Protein AF-A0A2T6SJE4-F1 (afdb_monomer_lite)

Organism: Helicobacter pylori (NCBI:txid210)

Secondary structure (DSSP, 8-state):
-HHHHHHHHHHHHHHHHHHHHHHHHHHHHHHHHHHHHHHHHHHHHHHHHHHHHHHHHHHHHHHHHHHHHHHHHHHHHHTTSS------GGGSHHHHHHHTSHHHHHHTTSHHHHHHHHHHHHHHHHHHHHHHHHHHHHHHHTT-

Radius of gyration: 35.64 Å; chains: 1; bounding box: 73×26×112 Å

Structure (mmCIF, N/CA/C/O backbone):
data_AF-A0A2T6SJE4-F1
#
_entry.id   AF-A0A2T6SJE4-F1
#
loop_
_atom_site.group_PDB
_atom_site.id
_atom_site.type_symbol
_atom_site.label_atom_id
_atom_site.label_alt_id
_atom_site.label_comp_id
_atom_site.label_asym_id
_atom_site.label_entity_id
_atom_site.label_seq_id
_atom_site.pdbx_PDB_ins_code
_atom_site.Cartn_x
_atom_site.Cartn_y
_atom_site.Cartn_z
_atom_site.occupancy
_atom_site.B_iso_or_equiv
_atom_site.auth_seq_id
_atom_site.auth_comp_id
_atom_site.auth_asym_id
_atom_site.auth_atom_id
_atom_site.pdbx_PDB_model_num
ATOM 1 N N . VAL A 1 1 ? -34.964 7.062 78.321 1.00 68.81 1 VAL A N 1
ATOM 2 C CA . VAL A 1 1 ? -34.644 5.827 77.564 1.00 68.81 1 VAL A CA 1
ATOM 3 C C . VAL A 1 1 ? -35.546 5.676 76.341 1.00 68.81 1 VAL A C 1
ATOM 5 O O . VAL A 1 1 ? -35.053 5.894 75.249 1.00 68.81 1 VAL A O 1
ATOM 8 N N . VAL A 1 2 ? -36.861 5.461 76.491 1.00 80.00 2 VAL A N 1
ATOM 9 C CA . VAL A 1 2 ? -37.787 5.251 75.348 1.00 80.00 2 VAL A CA 1
ATOM 10 C C . VAL A 1 2 ? -37.796 6.399 74.323 1.00 80.00 2 VAL A C 1
ATOM 12 O O . VAL A 1 2 ? -37.669 6.145 73.135 1.00 80.00 2 VAL A O 1
ATOM 15 N N . LYS A 1 3 ? -37.860 7.669 74.756 1.00 81.19 3 LYS A N 1
ATOM 16 C CA . LYS A 1 3 ? -37.786 8.824 73.833 1.00 81.19 3 LYS A CA 1
ATOM 17 C C . LYS A 1 3 ? -36.471 8.901 73.042 1.00 81.19 3 LYS A C 1
ATOM 19 O O . LYS A 1 3 ? -36.500 9.299 71.889 1.00 81.19 3 LYS A O 1
ATOM 24 N N . SER A 1 4 ? -35.352 8.500 73.650 1.00 86.06 4 SER A N 1
ATOM 25 C CA . SER A 1 4 ? -34.039 8.461 72.982 1.00 86.06 4 SER A CA 1
ATOM 26 C C . SER A 1 4 ? -34.008 7.367 71.921 1.00 86.06 4 SER A C 1
ATOM 28 O O . SER A 1 4 ? -33.644 7.628 70.786 1.00 86.06 4 SER A O 1
ATOM 30 N N . MET A 1 5 ? -34.509 6.174 72.257 1.00 86.94 5 MET A N 1
ATOM 31 C CA . MET A 1 5 ? -34.637 5.063 71.307 1.00 86.94 5 MET A CA 1
ATOM 32 C C . MET A 1 5 ? -35.566 5.407 70.135 1.00 86.94 5 MET A C 1
ATOM 34 O O . MET A 1 5 ? -35.288 5.042 68.998 1.00 86.94 5 MET A O 1
ATOM 38 N N . GLN A 1 6 ? -36.658 6.135 70.392 1.00 87.38 6 GLN A N 1
ATOM 39 C CA . GLN A 1 6 ? -37.574 6.583 69.341 1.00 87.38 6 GLN A CA 1
ATOM 40 C C . GLN A 1 6 ? -36.916 7.606 68.403 1.00 87.38 6 GLN A C 1
ATOM 42 O O . GLN A 1 6 ? -37.145 7.573 67.196 1.00 87.38 6 GLN A O 1
ATOM 47 N N . GLN A 1 7 ? -36.103 8.509 68.958 1.00 89.00 7 GLN A N 1
ATOM 48 C CA . GLN A 1 7 ? -35.335 9.485 68.189 1.00 89.00 7 GLN A CA 1
ATOM 49 C C . GLN A 1 7 ? -34.269 8.792 67.330 1.00 89.00 7 GLN A C 1
ATOM 51 O O . GLN A 1 7 ? -34.249 8.986 66.122 1.00 89.00 7 GLN A O 1
ATOM 56 N N . GLU A 1 8 ? -33.480 7.893 67.921 1.00 88.69 8 GLU A N 1
ATOM 57 C CA . GLU A 1 8 ? -32.475 7.092 67.210 1.00 88.69 8 GLU A CA 1
ATOM 58 C C . GLU A 1 8 ? -33.090 6.254 66.078 1.00 88.69 8 GLU A C 1
ATOM 60 O O . GLU A 1 8 ? -32.502 6.131 65.004 1.00 88.69 8 GLU A O 1
ATOM 65 N N . ALA A 1 9 ? -34.293 5.704 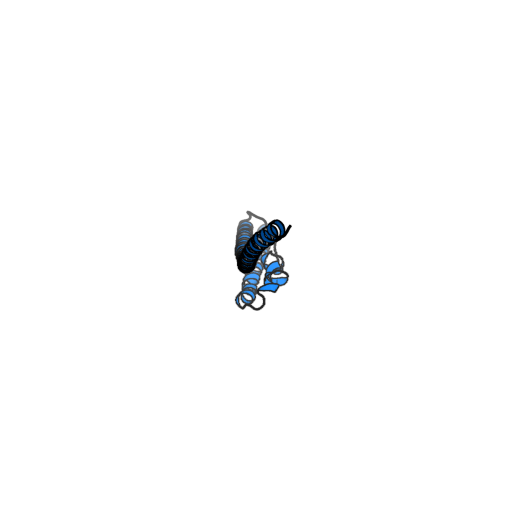66.276 1.00 89.94 9 ALA A N 1
ATOM 66 C CA . ALA A 1 9 ? -35.011 4.974 65.234 1.00 89.94 9 ALA A CA 1
ATOM 67 C C . ALA A 1 9 ? -35.435 5.881 64.063 1.00 89.94 9 ALA A C 1
ATOM 69 O O . ALA A 1 9 ? -35.312 5.476 62.906 1.00 89.94 9 ALA A O 1
ATOM 70 N N . ASN A 1 10 ? -35.897 7.106 64.338 1.00 90.12 10 ASN A N 1
ATOM 71 C CA . ASN A 1 10 ? -36.235 8.086 63.298 1.00 90.12 10 ASN A CA 1
ATOM 72 C C . ASN A 1 10 ? -34.993 8.553 62.522 1.00 90.12 10 ASN A C 1
ATOM 74 O O . ASN A 1 10 ? -35.027 8.645 61.291 1.00 90.12 10 ASN A O 1
ATOM 78 N N . ASP A 1 11 ? -33.883 8.781 63.222 1.00 92.25 11 ASP A N 1
ATOM 79 C CA . ASP A 1 11 ? -32.606 9.151 62.606 1.00 92.25 11 ASP A CA 1
ATOM 80 C C . ASP A 1 11 ? -32.085 8.006 61.720 1.00 92.25 11 ASP A C 1
ATOM 82 O O . ASP A 1 11 ? -31.657 8.219 60.585 1.00 92.25 11 ASP A O 1
ATOM 86 N N . MET A 1 12 ? -32.220 6.756 62.178 1.00 91.31 12 MET A N 1
ATOM 87 C CA . MET A 1 12 ? -31.883 5.563 61.397 1.00 91.31 12 MET A CA 1
ATOM 88 C C . MET A 1 12 ? -32.767 5.399 60.153 1.00 91.31 12 MET A C 1
ATOM 90 O O . MET A 1 12 ? -32.282 4.951 59.110 1.00 91.31 12 MET A O 1
ATOM 94 N N . GLN A 1 13 ? -34.054 5.746 60.227 1.00 91.06 13 GLN A N 1
ATOM 95 C CA . GLN A 1 13 ? -34.937 5.722 59.057 1.00 91.06 13 GLN A CA 1
ATOM 96 C C . GLN A 1 13 ? -34.546 6.779 58.023 1.00 91.06 13 GLN A C 1
ATOM 98 O O . GLN A 1 13 ? -34.509 6.469 56.831 1.00 91.06 13 GLN A O 1
ATOM 103 N N . THR A 1 14 ? -34.197 7.983 58.475 1.00 92.75 14 THR A N 1
ATOM 104 C CA . THR A 1 14 ? -33.723 9.071 57.606 1.00 92.75 14 THR A CA 1
ATOM 105 C C . THR A 1 14 ? -32.419 8.678 56.913 1.00 92.75 14 THR A C 1
ATOM 107 O O . THR A 1 14 ? -32.352 8.674 55.686 1.00 92.75 14 THR A O 1
ATOM 110 N N . ASN A 1 15 ? -31.434 8.189 57.670 1.00 91.88 15 ASN A N 1
ATOM 111 C CA . ASN A 1 15 ? -30.171 7.706 57.107 1.00 91.88 15 ASN A CA 1
ATOM 112 C C . ASN A 1 15 ? -30.370 6.566 56.094 1.00 91.88 15 ASN A C 1
ATOM 114 O O . ASN A 1 15 ? -29.707 6.529 55.060 1.00 91.88 15 ASN A O 1
ATOM 118 N N . ASN A 1 16 ? -31.292 5.631 56.353 1.00 92.56 16 ASN A N 1
ATOM 119 C CA . ASN A 1 16 ? -31.606 4.568 55.393 1.00 92.56 16 ASN A CA 1
ATOM 120 C C . ASN A 1 16 ? -32.221 5.110 54.096 1.00 92.56 16 ASN A C 1
ATOM 122 O O . ASN A 1 16 ? -31.955 4.570 53.019 1.00 92.56 16 ASN A O 1
ATOM 126 N N . HIS A 1 17 ? -33.046 6.155 54.184 1.00 92.56 17 HIS A N 1
ATOM 127 C CA . HIS A 1 17 ? -33.595 6.820 53.008 1.00 92.56 17 HIS A CA 1
ATOM 128 C C . HIS A 1 17 ? -32.485 7.458 52.163 1.00 92.56 17 HIS A C 1
ATOM 130 O O . HIS A 1 17 ? -32.433 7.228 50.952 1.00 92.56 17 HIS A O 1
ATOM 136 N N . ASP A 1 18 ? -31.552 8.158 52.807 1.00 94.94 18 ASP A N 1
ATOM 137 C CA . ASP A 1 18 ? -30.412 8.793 52.141 1.00 94.94 18 ASP A CA 1
ATOM 138 C C . ASP A 1 18 ? -29.493 7.759 51.480 1.00 94.94 18 ASP A C 1
ATOM 140 O O . ASP A 1 18 ? -29.150 7.891 50.303 1.00 94.94 18 ASP A O 1
ATOM 144 N N . ILE A 1 19 ? -29.175 6.662 52.180 1.00 95.31 19 ILE A N 1
ATOM 145 C CA . ILE A 1 19 ? -28.402 5.542 51.618 1.00 95.31 19 ILE A CA 1
ATOM 146 C C . ILE A 1 19 ? -29.100 4.971 50.381 1.00 95.31 19 ILE A C 1
ATOM 148 O O . ILE A 1 19 ? -28.455 4.721 49.363 1.00 95.31 19 ILE A O 1
ATOM 152 N N . LYS A 1 20 ? -30.423 4.781 50.433 1.00 94.94 20 LYS A N 1
ATOM 153 C CA . LYS A 1 20 ? -31.187 4.254 49.296 1.00 94.94 20 LYS A CA 1
ATOM 154 C C . LYS A 1 20 ? -31.153 5.202 48.096 1.00 94.94 20 LYS A C 1
ATOM 156 O O . LYS A 1 20 ? -31.039 4.729 46.966 1.00 94.94 20 LYS A O 1
ATOM 161 N N . SER A 1 21 ? -31.235 6.509 48.341 1.00 96.12 21 SER A N 1
ATOM 162 C CA . SER A 1 21 ? -31.104 7.538 47.306 1.00 96.12 21 SER A CA 1
ATOM 163 C C . SER A 1 21 ? -29.725 7.479 46.643 1.00 96.12 21 SER A C 1
ATOM 165 O O . SER A 1 21 ? -29.632 7.325 45.426 1.00 96.12 21 SER A O 1
ATOM 167 N N . ILE A 1 22 ? -28.655 7.461 47.447 1.00 96.06 22 ILE A N 1
ATOM 168 C CA . ILE A 1 22 ? -27.267 7.371 46.969 1.00 96.06 22 ILE A CA 1
ATOM 169 C C . ILE A 1 22 ? -27.045 6.102 46.138 1.00 96.06 22 ILE A C 1
ATOM 171 O O . ILE A 1 22 ? -26.482 6.170 45.048 1.00 96.06 22 ILE A O 1
ATOM 175 N N . VAL A 1 23 ? -27.516 4.944 46.610 1.00 96.88 23 VAL A N 1
ATOM 176 C CA . VAL A 1 23 ? -27.417 3.676 45.866 1.00 96.88 23 VAL A CA 1
ATOM 177 C C . VAL A 1 23 ? -28.166 3.751 44.531 1.00 96.88 23 VAL A C 1
ATOM 179 O O . VAL A 1 23 ? -27.699 3.202 43.532 1.00 96.88 23 VAL A O 1
ATOM 182 N N . GLY A 1 24 ? -29.308 4.443 44.494 1.00 96.56 24 GLY A N 1
ATOM 183 C CA . GLY A 1 24 ? -30.042 4.723 43.261 1.00 96.56 24 GLY A CA 1
ATOM 184 C C . GLY A 1 24 ? -29.220 5.545 42.266 1.00 96.56 24 GLY A C 1
ATOM 185 O O . GLY A 1 24 ? -29.116 5.150 41.104 1.00 96.56 24 GLY A O 1
ATOM 186 N N . SER A 1 25 ? -28.592 6.627 42.731 1.00 97.00 25 SER A N 1
ATOM 187 C CA . SER A 1 25 ? -27.716 7.471 41.909 1.00 97.00 25 SER A CA 1
ATOM 188 C C . SER A 1 25 ? -26.504 6.701 41.385 1.00 97.00 25 SER A C 1
ATOM 190 O O . SER A 1 25 ? -26.282 6.683 40.181 1.00 97.00 25 SER A O 1
ATOM 192 N N . ILE A 1 26 ? -25.800 5.955 42.248 1.00 97.00 26 ILE A N 1
ATOM 193 C CA . ILE A 1 26 ? -24.651 5.119 41.850 1.00 97.00 26 ILE A CA 1
ATOM 194 C C . ILE A 1 26 ? -25.048 4.127 40.755 1.00 97.00 26 ILE A C 1
ATOM 196 O O . ILE A 1 26 ? -24.299 3.901 39.807 1.00 97.00 26 ILE A O 1
ATOM 200 N N . LYS A 1 27 ? -26.233 3.518 40.863 1.00 97.25 27 LYS A N 1
ATOM 201 C CA . LYS A 1 27 ? -26.732 2.614 39.824 1.00 97.25 27 LYS A CA 1
ATOM 202 C C . LYS A 1 27 ? -26.935 3.342 38.492 1.00 97.25 27 LYS A C 1
ATOM 204 O O . LYS A 1 27 ? -26.612 2.773 37.452 1.00 97.25 27 LYS A O 1
ATOM 209 N N . GLY A 1 28 ? -27.460 4.567 38.525 1.00 97.62 28 GLY A N 1
ATOM 210 C CA . GLY A 1 28 ? -27.574 5.429 37.347 1.00 97.62 28 GLY A CA 1
ATOM 211 C C . GLY A 1 28 ? -26.212 5.697 36.707 1.00 97.62 28 GLY A C 1
ATOM 212 O O . GLY A 1 28 ? -26.029 5.402 35.526 1.00 97.62 28 GLY A O 1
ATOM 213 N N . ASP A 1 29 ? -25.243 6.135 37.510 1.00 97.56 29 ASP A N 1
ATOM 214 C CA . ASP A 1 29 ? -23.883 6.449 37.059 1.00 97.56 29 ASP A CA 1
ATOM 215 C C . ASP A 1 29 ? -23.185 5.228 36.435 1.00 97.56 29 ASP A C 1
ATOM 217 O O . ASP A 1 29 ? -22.496 5.340 35.421 1.00 97.56 29 ASP A O 1
ATOM 221 N N . VAL A 1 30 ? -23.381 4.030 36.999 1.00 98.00 30 VAL A N 1
ATOM 222 C CA . VAL A 1 30 ? -22.817 2.781 36.457 1.00 98.00 30 VAL A CA 1
ATOM 223 C C . VAL A 1 30 ? -23.407 2.438 35.085 1.00 98.00 30 VAL A C 1
ATOM 225 O O . VAL A 1 30 ? -22.670 2.005 34.193 1.00 98.00 30 VAL A O 1
ATOM 228 N N . GLU A 1 31 ? -24.711 2.631 34.881 1.00 97.88 31 GLU A N 1
ATOM 229 C CA . GLU A 1 31 ? -25.334 2.402 33.571 1.00 97.88 31 GLU A CA 1
ATOM 230 C C . GLU A 1 31 ? -24.883 3.447 32.536 1.00 97.88 31 GLU A C 1
ATOM 232 O O . GLU A 1 31 ? -24.618 3.101 31.379 1.00 97.88 31 GLU A O 1
ATOM 237 N N . GLU A 1 32 ? -24.706 4.705 32.945 1.00 98.06 32 GLU A N 1
ATOM 238 C CA . GLU A 1 32 ? -24.147 5.753 32.085 1.00 98.06 32 GLU A CA 1
ATOM 239 C C . GLU A 1 32 ? -22.688 5.462 31.704 1.00 98.06 32 GLU A C 1
ATOM 241 O O . GLU A 1 32 ? -22.314 5.538 30.526 1.00 98.06 32 GLU A O 1
ATOM 246 N N . LEU A 1 33 ? -21.867 5.040 32.668 1.00 97.81 33 LEU A N 1
ATOM 247 C CA . LEU A 1 33 ? -20.485 4.631 32.427 1.00 97.81 33 LEU A CA 1
ATOM 248 C C . LEU A 1 33 ? -20.422 3.470 31.433 1.00 97.81 33 LEU A C 1
ATOM 250 O O . LEU A 1 33 ? -19.629 3.497 30.490 1.00 97.81 33 LEU A O 1
ATOM 254 N N . LYS A 1 34 ? -21.283 2.463 31.596 1.00 98.00 34 LYS A N 1
ATOM 255 C CA . LYS A 1 34 ? -21.375 1.322 30.678 1.00 98.00 34 LYS A CA 1
ATOM 256 C C . LYS A 1 34 ? -21.712 1.766 29.253 1.00 98.00 34 LYS A C 1
ATOM 258 O O . LYS A 1 34 ? -21.103 1.275 28.299 1.00 98.00 34 LYS A O 1
ATOM 263 N N . SER A 1 35 ? -22.648 2.703 29.103 1.00 98.06 35 SER A N 1
ATOM 264 C CA . SER A 1 35 ? -22.990 3.300 27.807 1.00 98.06 35 SER A CA 1
ATOM 265 C C . SER A 1 35 ? -21.791 4.031 27.193 1.00 98.06 35 SER A C 1
ATOM 267 O O . SER A 1 35 ? -21.435 3.800 26.035 1.00 98.06 35 SER A O 1
ATOM 269 N N . THR A 1 36 ? -21.096 4.838 27.994 1.00 98.25 36 THR A N 1
ATOM 270 C CA . THR A 1 36 ? -19.914 5.598 27.567 1.00 98.25 36 THR A CA 1
ATOM 271 C C . THR A 1 36 ? -18.776 4.684 27.120 1.00 98.25 36 THR A C 1
ATOM 273 O O . THR A 1 36 ? -18.203 4.888 26.051 1.00 98.25 36 THR A O 1
ATOM 276 N N . VAL A 1 37 ? -18.482 3.625 27.880 1.00 98.25 37 VAL A N 1
ATOM 277 C CA . VAL A 1 37 ? -17.460 2.632 27.514 1.00 98.25 37 VAL A CA 1
ATOM 278 C C . VAL A 1 37 ? -17.808 1.961 26.185 1.00 98.25 37 VAL A C 1
ATOM 280 O O . VAL A 1 37 ? -16.945 1.838 25.316 1.00 98.25 37 VAL A O 1
ATOM 283 N N . LYS A 1 38 ? -19.077 1.591 25.977 1.00 98.06 38 LYS A N 1
ATOM 284 C CA . LYS A 1 38 ? -19.531 1.010 24.707 1.00 98.06 38 LYS A CA 1
ATOM 285 C C . LYS A 1 38 ? -19.340 1.978 23.536 1.00 98.06 38 LYS A C 1
ATOM 287 O O . LYS A 1 38 ? -18.839 1.571 22.488 1.00 98.06 38 LYS A O 1
ATOM 292 N N . ASN A 1 39 ? -19.694 3.248 23.713 1.00 97.94 39 ASN A N 1
ATOM 293 C CA . ASN A 1 39 ? -19.504 4.271 22.684 1.00 97.94 39 ASN A CA 1
ATOM 294 C C . ASN A 1 39 ? -18.019 4.483 22.369 1.00 97.94 39 ASN A C 1
ATOM 296 O O . ASN A 1 39 ? -17.641 4.516 21.198 1.00 97.94 39 ASN A O 1
ATOM 300 N N . ASN A 1 40 ? -17.162 4.523 23.390 1.00 97.94 40 ASN A N 1
ATOM 301 C CA . ASN A 1 40 ? -15.716 4.630 23.206 1.00 97.94 40 ASN A CA 1
ATOM 302 C C . ASN A 1 40 ? -15.145 3.455 22.404 1.00 97.94 40 ASN A C 1
ATOM 304 O O . ASN A 1 40 ? -14.304 3.673 21.535 1.00 97.94 40 ASN A O 1
ATOM 308 N N . MET A 1 41 ? -15.619 2.224 22.628 1.00 98.00 41 MET A N 1
ATOM 309 C CA . MET A 1 41 ? -15.192 1.065 21.830 1.00 98.00 41 MET A CA 1
ATOM 310 C C . MET A 1 41 ? -15.570 1.206 20.350 1.00 98.00 41 MET A C 1
ATOM 312 O O . MET A 1 41 ? -14.757 0.900 19.478 1.00 98.00 41 MET A O 1
ATOM 316 N N . ILE A 1 42 ? -16.779 1.696 20.056 1.00 97.69 42 ILE A N 1
ATOM 317 C CA . ILE A 1 42 ? -17.238 1.929 18.677 1.00 97.69 42 ILE A CA 1
ATOM 318 C C . ILE A 1 42 ? -16.360 2.983 17.997 1.00 97.69 42 ILE A C 1
ATOM 320 O O . ILE A 1 42 ? -15.875 2.766 16.885 1.00 97.69 42 ILE A O 1
ATOM 324 N N . VAL A 1 43 ? -16.114 4.105 18.678 1.00 97.94 43 VAL A N 1
ATOM 325 C CA . VAL A 1 43 ? -15.276 5.193 18.155 1.00 97.94 43 VAL A CA 1
ATOM 326 C C . VAL A 1 43 ? -13.838 4.721 17.938 1.00 97.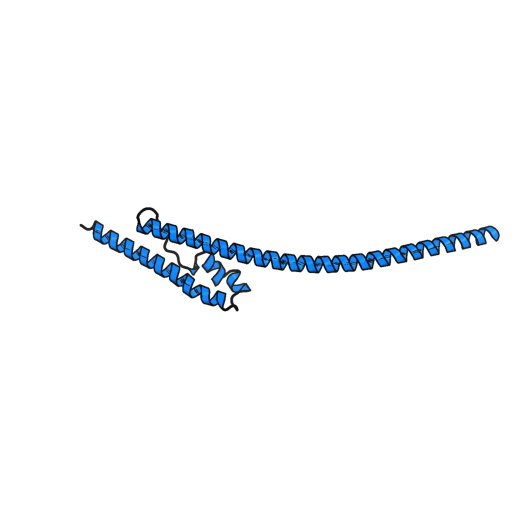94 43 VAL A C 1
ATOM 328 O O . VAL A 1 43 ? -13.262 4.993 16.887 1.00 97.94 43 VAL A O 1
ATOM 331 N N . ALA A 1 44 ? -13.267 3.963 18.877 1.00 98.19 44 ALA A N 1
ATOM 332 C CA . ALA A 1 44 ? -11.917 3.418 18.750 1.00 98.19 44 ALA A CA 1
ATOM 333 C C . ALA A 1 44 ? -11.787 2.470 17.547 1.00 98.19 44 ALA A C 1
ATOM 335 O O . ALA A 1 44 ? -10.811 2.551 16.798 1.00 98.19 44 ALA A O 1
ATOM 336 N N . GLN A 1 45 ? -12.786 1.613 17.311 1.00 97.75 45 GLN A N 1
ATOM 337 C CA . GLN A 1 45 ? -12.798 0.738 16.140 1.00 97.75 45 GLN A CA 1
ATOM 338 C C . GLN A 1 45 ? -12.895 1.543 14.836 1.00 97.75 45 GLN A C 1
ATOM 340 O O . GLN A 1 45 ? -12.135 1.291 13.903 1.00 97.75 45 GLN A O 1
ATOM 345 N N . ALA A 1 46 ? -13.768 2.551 14.771 1.00 97.38 46 ALA A N 1
ATOM 346 C CA . ALA A 1 46 ? -13.889 3.413 13.594 1.00 97.38 46 ALA A CA 1
ATOM 347 C C . ALA A 1 46 ? -12.598 4.209 13.317 1.00 97.38 46 ALA A C 1
ATOM 349 O O . ALA A 1 46 ?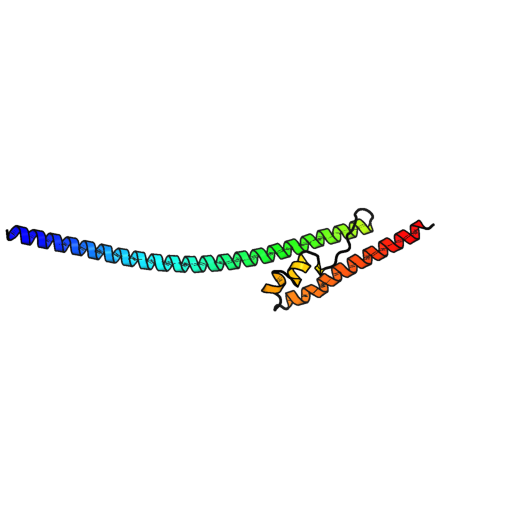 -12.179 4.360 12.164 1.00 97.38 46 ALA A O 1
ATOM 350 N N . ALA A 1 47 ? -11.930 4.682 14.373 1.00 97.94 47 ALA A N 1
ATOM 351 C CA . ALA A 1 47 ? -10.642 5.355 14.273 1.00 97.94 47 ALA A CA 1
ATOM 352 C C . ALA A 1 47 ? -9.563 4.420 13.705 1.00 97.94 47 ALA A C 1
ATOM 354 O O . ALA A 1 47 ? -8.827 4.820 12.803 1.00 97.94 47 ALA A O 1
ATOM 355 N N . LYS A 1 48 ? -9.512 3.160 14.160 1.00 97.38 48 LYS A N 1
ATOM 356 C CA . LYS A 1 48 ? -8.591 2.143 13.630 1.00 97.38 48 LYS A CA 1
ATOM 357 C C . LYS A 1 48 ? -8.773 1.939 12.122 1.00 97.38 48 LYS A C 1
ATOM 359 O O . LYS A 1 48 ? -7.790 2.001 11.385 1.00 97.38 48 LYS A O 1
ATOM 364 N N . GLU A 1 49 ? -10.009 1.757 11.658 1.00 96.56 49 GLU A N 1
ATOM 365 C CA . GLU A 1 49 ? -10.302 1.598 10.223 1.00 96.56 49 GLU A CA 1
ATOM 366 C C . GLU A 1 49 ? -9.926 2.850 9.417 1.00 96.56 49 GLU A C 1
ATOM 368 O O . GLU A 1 49 ? -9.384 2.770 8.313 1.00 96.56 49 GLU A O 1
ATOM 373 N N . THR A 1 50 ? -10.161 4.034 9.984 1.00 97.56 50 THR A N 1
ATOM 374 C CA . THR A 1 50 ? -9.800 5.306 9.346 1.00 97.56 50 THR A CA 1
ATOM 375 C C . THR A 1 50 ? -8.289 5.433 9.173 1.00 97.56 50 THR A C 1
ATOM 377 O O . THR A 1 50 ? -7.821 5.744 8.076 1.00 97.56 50 THR A O 1
ATOM 380 N N . VAL A 1 51 ? -7.513 5.142 10.220 1.00 97.00 51 VAL A N 1
ATOM 381 C CA . VAL A 1 51 ? -6.042 5.151 10.163 1.00 97.00 51 VAL A CA 1
ATOM 382 C C . VAL A 1 51 ? -5.534 4.142 9.137 1.00 97.00 51 VAL A C 1
ATOM 384 O O . VAL A 1 51 ? -4.656 4.466 8.337 1.00 97.00 51 VAL A O 1
ATOM 387 N N . TYR A 1 52 ? -6.121 2.945 9.101 1.00 94.94 52 TYR A N 1
ATOM 388 C CA . TYR A 1 52 ? -5.771 1.925 8.119 1.00 94.94 52 TYR A CA 1
ATOM 389 C C . TYR A 1 52 ? -5.989 2.416 6.676 1.00 94.94 52 TYR A C 1
ATOM 391 O O . TYR A 1 52 ? -5.093 2.330 5.832 1.00 94.94 52 TYR A O 1
ATOM 399 N N . ASN A 1 53 ? -7.139 3.035 6.403 1.00 94.50 53 ASN A N 1
ATOM 400 C CA . ASN A 1 53 ? -7.446 3.615 5.096 1.00 94.50 53 ASN A CA 1
ATOM 401 C C . ASN A 1 53 ? -6.508 4.768 4.712 1.00 94.50 53 ASN A C 1
ATOM 403 O O . ASN A 1 53 ? -6.102 4.870 3.551 1.00 94.50 53 ASN A O 1
ATOM 407 N N . ILE A 1 54 ? -6.141 5.625 5.668 1.00 96.75 54 ILE A N 1
ATOM 408 C CA . ILE A 1 54 ? -5.173 6.705 5.449 1.00 96.75 54 ILE A CA 1
ATOM 409 C C . ILE A 1 54 ? -3.809 6.122 5.077 1.00 96.75 54 ILE A C 1
ATOM 411 O O . ILE A 1 54 ? -3.239 6.538 4.069 1.00 96.75 54 ILE A O 1
ATOM 415 N N . ASN A 1 55 ? -3.323 5.121 5.816 1.00 95.25 55 ASN A N 1
ATOM 416 C CA . ASN A 1 55 ? -2.042 4.470 5.535 1.00 95.25 55 ASN A CA 1
ATOM 417 C C . ASN A 1 55 ? -1.991 3.905 4.109 1.00 95.25 55 ASN A C 1
ATOM 419 O O . ASN A 1 55 ? -1.019 4.141 3.391 1.00 95.25 55 ASN A O 1
ATOM 423 N N . ASN A 1 56 ? -3.061 3.246 3.656 1.00 93.88 56 ASN A N 1
ATOM 424 C CA . ASN A 1 56 ? -3.146 2.725 2.289 1.00 93.88 56 ASN A CA 1
ATOM 425 C C . ASN A 1 56 ? -3.083 3.840 1.235 1.00 93.88 56 ASN A C 1
ATOM 427 O O . ASN A 1 56 ? -2.377 3.721 0.233 1.00 93.88 56 ASN A O 1
ATOM 431 N N . ARG A 1 57 ? -3.783 4.959 1.461 1.00 94.81 57 ARG A N 1
ATOM 432 C CA . ARG A 1 57 ? -3.765 6.108 0.541 1.00 94.81 57 ARG A CA 1
ATOM 433 C C . ARG A 1 57 ? -2.396 6.777 0.483 1.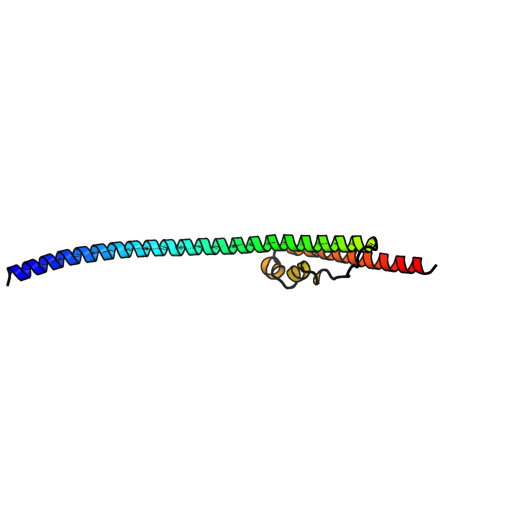00 94.81 57 ARG A C 1
ATOM 435 O O . ARG A 1 57 ? -1.917 7.079 -0.609 1.00 94.81 57 ARG A O 1
ATOM 442 N N . VAL A 1 58 ? -1.769 6.983 1.639 1.00 97.38 58 VAL A N 1
ATOM 443 C CA . VAL A 1 58 ? -0.420 7.554 1.736 1.00 97.38 58 VAL A CA 1
ATOM 444 C C . VAL A 1 58 ? 0.579 6.651 1.021 1.00 97.38 58 VAL A C 1
ATOM 446 O O . VAL A 1 58 ? 1.370 7.144 0.220 1.00 97.38 58 VAL A O 1
ATOM 449 N N . PHE A 1 59 ? 0.496 5.333 1.222 1.00 96.69 59 PHE A N 1
ATOM 450 C CA . PHE A 1 59 ? 1.359 4.383 0.529 1.00 96.69 59 PHE A CA 1
ATOM 451 C C . PHE A 1 59 ? 1.202 4.460 -0.996 1.00 96.69 59 PHE A C 1
ATOM 453 O O . PHE A 1 59 ? 2.200 4.552 -1.708 1.00 96.69 59 PHE A O 1
ATOM 460 N N . CYS A 1 60 ? -0.031 4.505 -1.510 1.00 95.44 60 CYS A N 1
ATOM 461 C CA . CYS A 1 60 ? -0.278 4.706 -2.941 1.00 95.44 60 CYS A CA 1
ATOM 462 C C . CYS A 1 60 ? 0.353 6.007 -3.466 1.00 95.44 60 CYS A C 1
ATOM 464 O O . CYS A 1 60 ? 0.877 6.031 -4.579 1.00 95.44 60 CYS A O 1
ATOM 466 N N . GLY A 1 61 ? 0.308 7.088 -2.680 1.00 97.75 61 GLY A N 1
ATOM 467 C CA . GLY A 1 61 ? 0.981 8.347 -3.004 1.00 97.75 61 GLY A CA 1
ATOM 468 C C . GLY A 1 61 ? 2.501 8.191 -3.079 1.00 97.75 61 GLY A C 1
ATOM 469 O O . GLY A 1 61 ? 3.104 8.576 -4.077 1.00 97.75 61 GLY A O 1
ATOM 470 N N . LEU A 1 62 ? 3.107 7.561 -2.070 1.00 97.69 62 LEU A N 1
ATOM 471 C CA . LEU A 1 62 ? 4.548 7.293 -2.027 1.00 97.69 62 LEU A CA 1
ATOM 472 C C . LEU A 1 62 ? 5.005 6.421 -3.198 1.00 97.69 62 LEU A C 1
ATOM 474 O O . LEU A 1 62 ? 5.968 6.768 -3.869 1.00 97.69 62 LEU A O 1
ATOM 478 N N . ALA A 1 63 ? 4.281 5.342 -3.504 1.00 97.56 63 ALA A N 1
ATOM 479 C CA . ALA A 1 63 ? 4.605 4.471 -4.629 1.00 97.56 63 ALA A CA 1
ATOM 480 C C . ALA A 1 63 ? 4.589 5.227 -5.967 1.00 97.56 63 ALA A C 1
ATOM 482 O O . ALA A 1 63 ? 5.461 5.009 -6.807 1.00 97.56 63 ALA A O 1
ATOM 483 N N . LYS A 1 64 ? 3.633 6.145 -6.166 1.00 97.56 64 LYS A N 1
ATOM 484 C CA . LYS A 1 64 ? 3.594 7.003 -7.360 1.00 97.56 64 LYS A CA 1
ATOM 485 C C . LYS A 1 64 ? 4.772 7.971 -7.401 1.00 97.56 64 LYS A C 1
ATOM 487 O O . LYS A 1 64 ? 5.393 8.097 -8.450 1.00 97.56 64 LYS A O 1
ATOM 492 N N . LEU A 1 65 ? 5.085 8.632 -6.286 1.00 98.38 65 LEU A N 1
ATOM 493 C CA . LEU A 1 65 ? 6.213 9.564 -6.197 1.00 98.38 65 LEU A CA 1
ATOM 494 C C . LEU A 1 65 ? 7.550 8.864 -6.462 1.00 98.38 65 LEU A C 1
ATOM 496 O O . LEU A 1 65 ? 8.335 9.363 -7.265 1.00 98.38 65 LEU A O 1
ATOM 500 N N . ASP A 1 66 ? 7.763 7.679 -5.884 1.00 97.56 66 ASP A N 1
ATOM 501 C CA . ASP A 1 66 ? 8.942 6.848 -6.150 1.00 97.56 66 ASP A CA 1
ATOM 502 C C . ASP A 1 66 ? 9.094 6.587 -7.663 1.00 97.56 66 ASP A C 1
ATOM 504 O O . ASP A 1 66 ? 10.184 6.732 -8.215 1.00 97.56 66 ASP A O 1
ATOM 508 N N . HIS A 1 67 ? 7.996 6.280 -8.368 1.00 97.00 67 HIS A N 1
ATOM 509 C CA . HIS A 1 67 ? 8.034 6.030 -9.815 1.00 97.00 67 HIS A CA 1
ATOM 510 C C . HIS A 1 67 ? 8.153 7.304 -10.667 1.00 97.00 67 HIS A C 1
ATOM 512 O O . HIS A 1 67 ? 8.675 7.245 -11.780 1.00 97.00 67 HIS A O 1
ATOM 518 N N . VAL A 1 68 ? 7.714 8.464 -10.170 1.00 97.38 68 VAL A N 1
ATOM 519 C CA . VAL A 1 68 ? 7.991 9.757 -10.818 1.00 97.38 68 VAL A CA 1
ATOM 520 C C . VAL A 1 68 ? 9.489 10.051 -10.774 1.00 97.38 68 VAL A C 1
ATOM 522 O O . VAL A 1 68 ? 10.066 10.385 -11.807 1.00 97.38 68 VAL A O 1
ATOM 525 N N . VAL A 1 69 ? 10.131 9.859 -9.618 1.00 95.88 69 VAL A N 1
ATOM 526 C CA . VAL A 1 69 ? 11.587 10.025 -9.471 1.00 95.88 69 VAL A CA 1
ATOM 527 C C . VAL A 1 69 ? 12.340 9.015 -10.338 1.00 95.88 69 VAL A C 1
ATOM 529 O O . VAL A 1 69 ? 13.243 9.401 -11.075 1.00 95.88 69 VAL A O 1
ATOM 532 N N . PHE A 1 70 ? 11.924 7.746 -10.328 1.00 96.38 70 PHE A N 1
ATOM 533 C CA . PHE A 1 70 ? 12.482 6.698 -11.187 1.00 96.38 70 PHE A CA 1
ATOM 534 C C . PHE A 1 70 ? 12.467 7.094 -12.670 1.00 96.38 70 PHE A C 1
ATOM 536 O O . PHE A 1 70 ? 13.504 7.061 -13.330 1.00 96.38 70 PHE A O 1
ATOM 543 N N . LYS A 1 71 ? 11.317 7.542 -13.191 1.00 94.94 71 LYS A N 1
ATOM 544 C CA . LYS A 1 71 ? 11.201 7.991 -14.588 1.00 94.94 71 LYS A CA 1
ATOM 545 C C . LYS A 1 71 ? 12.026 9.245 -14.873 1.00 94.94 71 LYS A C 1
ATOM 547 O O . LYS A 1 71 ? 12.611 9.345 -15.944 1.00 94.94 71 LYS A O 1
ATOM 552 N N . ASN A 1 72 ? 12.094 10.186 -13.934 1.00 95.25 72 ASN A N 1
ATOM 553 C CA . ASN A 1 72 ? 12.922 11.379 -14.092 1.00 95.25 72 ASN A CA 1
ATOM 554 C C . ASN A 1 72 ? 14.413 11.023 -14.205 1.00 95.25 72 ASN A C 1
ATOM 556 O O . ASN A 1 72 ? 15.114 11.567 -15.055 1.00 95.25 72 ASN A O 1
ATOM 560 N N . ASN A 1 73 ? 14.887 10.071 -13.398 1.00 95.19 73 ASN A N 1
ATOM 561 C CA . ASN A 1 73 ? 16.261 9.580 -13.484 1.00 95.19 73 ASN A CA 1
ATOM 562 C C . ASN A 1 73 ? 16.510 8.851 -14.809 1.00 95.19 73 ASN A C 1
ATOM 564 O O . ASN A 1 73 ? 17.552 9.068 -15.421 1.00 95.19 73 ASN A O 1
ATOM 568 N N . LEU A 1 74 ? 15.541 8.059 -15.287 1.00 95.38 74 LEU A N 1
ATOM 569 C CA . LEU A 1 74 ? 15.620 7.397 -16.592 1.00 95.38 74 LEU A CA 1
ATOM 570 C C . LEU A 1 74 ? 15.792 8.418 -17.717 1.00 95.38 74 LEU A C 1
ATOM 572 O O . LEU A 1 74 ? 16.712 8.301 -18.519 1.00 95.38 74 LEU A O 1
ATOM 576 N N . TYR A 1 75 ? 14.939 9.443 -17.756 1.00 94.75 75 TYR A N 1
ATOM 577 C CA . TYR A 1 75 ? 15.027 10.495 -18.769 1.00 94.75 75 TYR A CA 1
ATOM 578 C C . TYR A 1 75 ? 16.340 11.267 -18.663 1.00 94.75 75 TYR A C 1
ATOM 580 O O . TYR A 1 75 ? 16.986 11.513 -19.675 1.00 94.75 75 TYR A O 1
ATOM 588 N N . GLY A 1 76 ? 16.772 11.600 -17.444 1.00 93.88 76 GLY A N 1
ATOM 589 C CA . GLY A 1 76 ? 18.070 12.229 -17.224 1.00 93.88 76 GLY A CA 1
ATOM 590 C C . GLY A 1 76 ? 19.222 11.389 -17.777 1.00 93.88 76 GLY A C 1
ATOM 591 O O . GLY A 1 76 ? 20.103 11.945 -18.417 1.00 93.88 76 GLY A O 1
ATOM 592 N N . MET A 1 77 ? 19.194 10.066 -17.600 1.00 93.88 77 MET A N 1
ATOM 593 C CA . MET A 1 77 ? 20.209 9.165 -18.156 1.00 93.88 77 MET A CA 1
ATOM 594 C C . MET A 1 77 ? 20.196 9.135 -19.683 1.00 93.88 77 MET A C 1
ATOM 596 O O . MET A 1 77 ? 21.259 9.257 -20.282 1.00 93.88 77 MET A O 1
ATOM 600 N N . VAL A 1 78 ? 19.018 9.090 -20.315 1.00 90.94 78 VAL A N 1
ATOM 601 C CA . VAL A 1 78 ? 18.894 9.157 -21.786 1.00 90.94 78 VAL A CA 1
ATOM 602 C C . VAL A 1 78 ? 19.534 10.430 -22.357 1.00 90.94 78 VAL A C 1
ATOM 604 O O . VAL A 1 78 ? 20.092 10.403 -23.447 1.00 90.94 78 VAL A O 1
ATOM 607 N N . PHE A 1 79 ? 19.492 11.542 -21.620 1.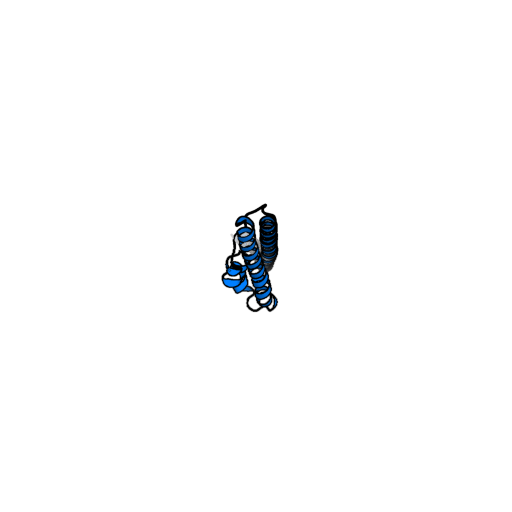00 90.50 79 PHE A N 1
ATOM 608 C CA . PHE A 1 79 ? 20.121 12.806 -22.022 1.00 90.50 79 PHE A CA 1
ATOM 609 C C . PHE A 1 79 ? 21.547 13.002 -21.475 1.00 90.50 79 PHE A C 1
ATOM 611 O O . PHE A 1 79 ? 22.094 14.097 -21.592 1.00 90.50 79 PHE A O 1
ATOM 618 N N . GLY A 1 80 ? 22.150 11.985 -20.848 1.00 88.62 80 GLY A N 1
ATOM 619 C CA . GLY A 1 80 ? 23.499 12.064 -20.273 1.00 88.62 80 GLY A CA 1
ATOM 620 C C . GLY A 1 80 ? 23.626 12.962 -19.032 1.00 88.62 80 GLY A C 1
ATOM 621 O O . GLY A 1 80 ? 24.728 13.376 -18.682 1.00 88.62 80 GLY A O 1
ATOM 622 N N . LEU A 1 81 ? 22.514 13.288 -18.367 1.00 88.75 81 LEU A N 1
ATOM 623 C CA . LEU A 1 81 ? 22.452 14.194 -17.213 1.00 88.75 81 LEU A CA 1
ATOM 624 C C . LEU A 1 81 ? 22.531 13.472 -15.862 1.00 88.75 81 LEU A C 1
ATOM 626 O O . LEU A 1 81 ? 22.986 14.065 -14.890 1.00 88.75 81 LEU A O 1
ATOM 630 N N . ASN A 1 82 ? 22.076 12.217 -15.789 1.00 85.50 82 ASN A N 1
ATOM 631 C CA . ASN A 1 82 ? 21.998 11.429 -14.555 1.00 85.50 82 ASN A CA 1
ATOM 632 C C . ASN A 1 82 ? 22.477 9.990 -14.783 1.00 85.50 82 ASN A C 1
ATOM 634 O O . ASN A 1 82 ? 22.387 9.468 -15.889 1.00 85.50 82 ASN A O 1
ATOM 638 N N . SER A 1 83 ? 22.902 9.306 -13.721 1.00 85.81 83 SER A N 1
ATOM 639 C CA . SER A 1 83 ? 22.990 7.845 -13.731 1.00 85.81 83 SER A CA 1
ATOM 640 C C . SER A 1 83 ? 21.611 7.217 -13.504 1.00 85.81 83 SER A C 1
ATOM 642 O O . SER A 1 83 ? 20.731 7.807 -12.869 1.00 85.81 83 SER A O 1
ATOM 644 N N . PHE A 1 84 ? 21.421 6.001 -14.012 1.00 92.81 84 PHE A N 1
ATOM 645 C CA . PHE A 1 84 ? 20.216 5.217 -13.772 1.00 92.81 84 PHE A CA 1
ATOM 646 C C . PHE A 1 84 ? 20.568 3.796 -13.346 1.00 92.81 84 PHE A C 1
ATOM 648 O O . PHE A 1 84 ? 21.270 3.081 -14.061 1.00 92.81 84 PHE A O 1
ATOM 655 N N . ASP A 1 85 ? 20.023 3.383 -12.206 1.00 89.25 85 ASP A N 1
ATOM 656 C CA . ASP A 1 85 ? 20.239 2.051 -11.657 1.00 89.25 85 ASP A CA 1
ATOM 657 C C . ASP A 1 85 ? 19.154 1.086 -12.136 1.00 89.25 85 ASP A C 1
ATOM 659 O O . ASP A 1 85 ? 17.988 1.157 -11.727 1.00 89.25 85 ASP A O 1
ATOM 663 N N . ILE A 1 86 ? 19.559 0.131 -12.976 1.00 90.12 86 ILE A N 1
ATOM 664 C CA . ILE A 1 86 ? 18.700 -0.970 -13.414 1.00 90.12 86 ILE A CA 1
ATOM 665 C C . ILE A 1 86 ? 18.207 -1.733 -12.184 1.00 90.12 86 ILE A C 1
ATOM 667 O O . ILE A 1 86 ? 18.982 -2.310 -11.423 1.00 90.12 86 ILE A O 1
ATOM 671 N N . THR A 1 87 ? 16.889 -1.748 -12.000 1.00 92.25 87 THR A N 1
ATOM 672 C CA . THR A 1 87 ? 16.260 -2.333 -10.816 1.00 92.25 87 THR A CA 1
ATOM 673 C C . THR A 1 87 ? 15.070 -3.192 -11.219 1.00 92.25 87 THR A C 1
ATOM 675 O O . THR A 1 87 ? 14.228 -2.787 -12.024 1.00 92.25 87 THR A O 1
ATOM 678 N N . SER A 1 88 ? 14.975 -4.385 -10.625 1.00 95.38 88 SER A N 1
ATOM 679 C CA . SER A 1 88 ? 13.798 -5.249 -10.753 1.00 95.38 88 SER A CA 1
ATOM 680 C C . SER A 1 88 ? 12.579 -4.605 -10.093 1.00 95.38 88 SER A C 1
ATOM 682 O O . SER A 1 88 ? 12.678 -4.096 -8.974 1.00 95.38 88 SER A O 1
ATOM 684 N N . HIS A 1 89 ? 11.408 -4.710 -10.726 1.00 97.62 89 HIS A N 1
ATOM 685 C CA . HIS A 1 89 ? 10.149 -4.232 -10.150 1.00 97.62 89 HIS A CA 1
ATOM 686 C C . HIS A 1 89 ? 9.863 -4.845 -8.780 1.00 97.62 89 HIS A C 1
ATOM 688 O O . HIS A 1 89 ? 9.330 -4.168 -7.910 1.00 97.62 89 HIS A O 1
ATOM 694 N N . LYS A 1 90 ? 10.310 -6.081 -8.529 1.00 97.75 90 LYS A N 1
ATOM 695 C CA . LYS A 1 90 ? 10.144 -6.754 -7.232 1.00 97.75 90 LYS A CA 1
ATOM 696 C C . LYS A 1 90 ? 10.936 -6.103 -6.097 1.00 97.75 90 LYS A C 1
ATOM 698 O O . LYS A 1 90 ? 10.541 -6.215 -4.942 1.00 97.75 90 LYS A O 1
ATOM 703 N N . ASN A 1 91 ? 12.031 -5.414 -6.419 1.00 96.25 91 ASN A N 1
ATOM 704 C CA . ASN A 1 91 ? 12.942 -4.843 -5.428 1.00 96.25 91 ASN A CA 1
ATOM 705 C C . ASN A 1 91 ? 12.603 -3.394 -5.055 1.00 96.25 91 ASN A C 1
ATOM 707 O O . ASN A 1 91 ? 13.107 -2.900 -4.042 1.00 96.25 91 ASN A O 1
ATOM 711 N N . CYS A 1 92 ? 11.756 -2.706 -5.830 1.00 96.50 92 CYS A N 1
ATOM 712 C CA . CYS A 1 92 ? 11.310 -1.363 -5.469 1.00 96.50 92 CYS A CA 1
ATOM 713 C C . CYS A 1 92 ? 10.297 -1.410 -4.310 1.00 96.50 92 CYS A C 1
ATOM 7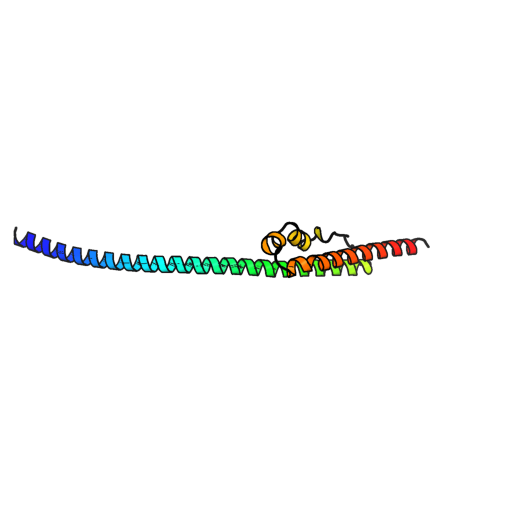15 O O . CYS A 1 92 ? 9.754 -2.465 -3.976 1.00 96.50 92 CYS A O 1
ATOM 717 N N . ARG A 1 93 ? 10.015 -0.261 -3.682 1.00 96.94 93 ARG A N 1
ATOM 718 C CA . ARG A 1 93 ? 9.094 -0.179 -2.532 1.00 96.94 93 ARG A CA 1
ATOM 719 C C . ARG A 1 93 ? 7.714 -0.770 -2.842 1.00 96.94 93 ARG A C 1
ATOM 721 O O . ARG A 1 93 ? 7.156 -1.476 -2.005 1.00 96.94 93 ARG A O 1
ATOM 728 N N . LEU A 1 94 ? 7.181 -0.502 -4.039 1.00 98.12 94 LEU A N 1
ATOM 729 C CA . LEU A 1 94 ? 5.904 -1.063 -4.482 1.00 98.12 94 LEU A CA 1
ATOM 730 C C . LEU A 1 94 ? 5.986 -2.582 -4.667 1.00 98.12 94 LEU A C 1
ATOM 732 O O . LEU A 1 94 ? 5.084 -3.288 -4.228 1.00 98.12 94 LEU A O 1
ATOM 736 N N . GLY A 1 95 ? 7.085 -3.080 -5.239 1.00 98.12 95 GLY A N 1
ATOM 737 C CA . GLY A 1 95 ? 7.340 -4.511 -5.383 1.00 98.12 95 GLY A CA 1
ATOM 738 C C . GLY A 1 95 ? 7.375 -5.222 -4.038 1.00 98.12 95 GLY A C 1
ATOM 739 O O . GLY A 1 95 ? 6.659 -6.196 -3.842 1.00 98.12 95 GLY A O 1
ATOM 740 N N . LYS A 1 96 ? 8.109 -4.691 -3.059 1.00 97.94 96 LYS A N 1
ATOM 741 C CA . LYS A 1 96 ? 8.143 -5.261 -1.702 1.00 97.94 96 LYS A CA 1
ATOM 742 C C . LYS A 1 96 ? 6.761 -5.267 -1.050 1.00 97.94 96 LYS A C 1
ATOM 744 O O . LYS A 1 96 ? 6.312 -6.283 -0.527 1.00 97.94 96 LYS A O 1
ATOM 749 N N . TRP A 1 97 ? 6.022 -4.164 -1.157 1.00 97.62 97 TRP A N 1
ATOM 750 C CA . TRP A 1 97 ? 4.636 -4.112 -0.685 1.00 97.62 97 TRP A CA 1
ATOM 751 C C . TRP A 1 97 ? 3.732 -5.144 -1.371 1.00 97.62 97 TRP A C 1
ATOM 753 O O . TRP A 1 97 ? 2.882 -5.737 -0.705 1.00 97.62 97 TRP A O 1
ATOM 763 N N . TYR A 1 98 ? 3.935 -5.386 -2.668 1.00 98.19 98 TYR A N 1
ATOM 764 C CA . TYR A 1 98 ? 3.200 -6.387 -3.428 1.00 98.19 98 TYR A CA 1
ATOM 765 C C . TYR A 1 98 ? 3.590 -7.807 -3.007 1.00 98.19 98 TYR A C 1
ATOM 767 O O . TYR A 1 98 ? 2.723 -8.585 -2.649 1.00 98.19 98 TYR A O 1
ATOM 775 N N . TYR A 1 99 ? 4.866 -8.176 -3.004 1.00 97.62 99 TYR A N 1
ATOM 776 C CA . TYR A 1 99 ? 5.288 -9.576 -2.891 1.00 97.62 99 TYR A CA 1
ATOM 777 C C . TYR A 1 99 ? 5.397 -10.114 -1.459 1.00 97.62 99 TYR A C 1
ATOM 779 O O . TYR A 1 99 ? 5.180 -11.315 -1.238 1.00 97.62 99 TYR A O 1
ATOM 787 N N . GLU A 1 100 ? 5.737 -9.250 -0.504 1.00 95.69 100 GLU A N 1
ATOM 788 C CA . GLU A 1 100 ? 6.096 -9.632 0.870 1.00 95.69 100 GLU A CA 1
ATOM 789 C C . GLU A 1 100 ? 5.420 -8.780 1.952 1.00 95.69 100 GLU A C 1
ATOM 791 O O . GLU A 1 100 ? 5.391 -9.195 3.104 1.00 95.69 100 GLU A O 1
ATOM 796 N N . GLY A 1 101 ? 4.867 -7.617 1.602 1.00 94.88 101 GLY A N 1
ATOM 797 C CA . GLY A 1 101 ? 4.324 -6.668 2.571 1.00 94.88 101 GLY A CA 1
ATOM 798 C C . GLY A 1 101 ? 2.798 -6.632 2.676 1.00 94.88 101 GLY A C 1
ATOM 799 O O . GLY A 1 101 ? 2.067 -7.502 2.197 1.00 94.88 101 GLY A O 1
ATOM 800 N N . ALA A 1 102 ? 2.319 -5.533 3.265 1.00 94.00 102 ALA A N 1
ATOM 801 C CA . ALA A 1 102 ? 0.907 -5.290 3.560 1.00 94.00 102 ALA A CA 1
ATOM 802 C C . ALA A 1 102 ? -0.021 -5.355 2.331 1.00 94.00 102 ALA A C 1
ATOM 804 O O . ALA A 1 102 ? -1.222 -5.576 2.485 1.00 94.00 102 ALA A O 1
ATOM 805 N N . GLY A 1 103 ? 0.502 -5.169 1.115 1.00 95.50 103 GLY A N 1
ATOM 806 C CA . GLY A 1 103 ? -0.264 -5.339 -0.117 1.00 95.50 103 GLY A CA 1
ATOM 807 C C . GLY A 1 103 ? -0.757 -6.768 -0.280 1.00 95.50 103 GLY A C 1
ATOM 808 O O . GLY A 1 103 ? -1.944 -7.000 -0.499 1.00 95.50 103 GLY A O 1
ATOM 809 N N . LYS A 1 104 ? 0.141 -7.735 -0.089 1.00 96.44 104 LYS A N 1
ATOM 810 C CA . LYS A 1 104 ? -0.189 -9.159 -0.154 1.00 96.44 104 LYS A CA 1
ATOM 811 C C . LYS A 1 104 ? -1.177 -9.569 0.923 1.00 96.44 104 LYS A C 1
ATOM 813 O O . LYS A 1 104 ? -2.181 -10.204 0.622 1.00 96.44 104 LYS A O 1
ATOM 818 N N . GLU A 1 105 ? -0.896 -9.189 2.163 1.00 95.31 105 GLU A N 1
ATOM 819 C CA . GLU A 1 105 ? -1.687 -9.597 3.328 1.00 95.31 105 GLU A CA 1
ATOM 820 C C . GLU A 1 105 ? -3.142 -9.140 3.219 1.00 95.31 105 GLU A C 1
ATOM 822 O O . GLU A 1 105 ? -4.057 -9.887 3.556 1.00 95.31 105 GLU A O 1
ATOM 827 N N . ASN A 1 106 ? -3.357 -7.926 2.708 1.00 94.19 106 ASN A N 1
ATOM 828 C CA . ASN A 1 106 ? -4.662 -7.280 2.781 1.00 94.19 106 ASN A CA 1
ATOM 829 C C . ASN A 1 106 ? -5.400 -7.208 1.440 1.00 94.19 106 ASN A C 1
ATOM 831 O O . ASN A 1 106 ? -6.625 -7.098 1.423 1.00 94.19 106 ASN A O 1
ATOM 835 N N . PHE A 1 107 ? -4.687 -7.274 0.309 1.00 96.06 107 PHE A N 1
ATOM 836 C CA . PHE A 1 107 ? -5.270 -7.021 -1.011 1.00 96.06 107 PHE A CA 1
ATOM 837 C C . PHE A 1 107 ? -5.105 -8.162 -2.018 1.00 96.06 107 PHE A C 1
ATOM 839 O O . PHE A 1 107 ? -5.701 -8.061 -3.093 1.00 96.06 107 PHE A O 1
ATOM 846 N N . ALA A 1 108 ? -4.411 -9.264 -1.692 1.00 95.81 108 ALA A N 1
ATOM 847 C CA . ALA A 1 108 ? -4.181 -10.382 -2.626 1.00 95.81 108 ALA A CA 1
ATOM 848 C C . ALA A 1 108 ? -5.465 -10.946 -3.268 1.00 95.81 108 ALA A C 1
ATOM 850 O O . ALA A 1 108 ? -5.475 -11.365 -4.431 1.00 95.81 108 ALA A O 1
ATOM 851 N N . ASN A 1 109 ? -6.580 -10.893 -2.537 1.00 96.31 109 ASN A N 1
ATOM 852 C CA . ASN A 1 109 ? -7.872 -11.387 -3.009 1.00 96.31 109 ASN A CA 1
ATOM 853 C C . ASN A 1 109 ? -8.613 -10.398 -3.926 1.00 96.31 109 ASN A C 1
ATOM 855 O O . ASN A 1 109 ? -9.568 -10.788 -4.601 1.00 96.31 109 ASN A O 1
ATOM 859 N N . THR A 1 110 ? -8.156 -9.150 -4.041 1.00 97.06 110 THR A N 1
ATOM 860 C CA . THR A 1 110 ? -8.788 -8.129 -4.890 1.00 97.06 110 THR A CA 1
ATOM 861 C C . THR A 1 110 ? -8.295 -8.208 -6.338 1.00 97.06 110 THR A C 1
ATOM 863 O O . THR A 1 110 ? -7.134 -8.513 -6.613 1.00 97.06 110 THR A O 1
ATOM 866 N N . SER A 1 111 ? -9.179 -7.922 -7.296 1.00 97.25 111 SER A N 1
ATOM 867 C CA . SER A 1 111 ? -8.825 -7.900 -8.722 1.00 97.25 111 SER A CA 1
ATOM 868 C C . SER A 1 111 ? -7.848 -6.775 -9.061 1.00 97.25 111 SER A C 1
ATOM 870 O O . SER A 1 111 ? -6.902 -7.004 -9.810 1.00 97.25 111 SER A O 1
ATOM 872 N N . GLY A 1 112 ? -8.043 -5.587 -8.478 1.00 95.62 112 GLY A N 1
ATOM 873 C CA . GLY A 1 112 ? -7.187 -4.422 -8.712 1.00 95.62 112 GLY A CA 1
ATOM 874 C C . GLY A 1 112 ? -5.734 -4.660 -8.304 1.00 95.62 112 GLY A C 1
ATOM 875 O O . GLY A 1 112 ? -4.829 -4.301 -9.051 1.00 95.62 112 GLY A O 1
ATOM 876 N N . TYR A 1 113 ? -5.507 -5.333 -7.173 1.00 96.94 113 TYR A N 1
ATOM 877 C CA . TYR A 1 113 ? -4.163 -5.723 -6.753 1.00 96.94 113 TYR A CA 1
ATOM 878 C C . TYR A 1 113 ? -3.509 -6.660 -7.773 1.00 96.94 113 TYR A C 1
ATOM 880 O O . TYR A 1 113 ? -2.423 -6.363 -8.251 1.00 96.94 113 TYR A O 1
ATOM 888 N N . ARG A 1 114 ? -4.187 -7.735 -8.198 1.00 97.38 114 ARG A N 1
ATOM 889 C CA . ARG A 1 114 ? -3.622 -8.674 -9.187 1.00 97.38 114 ARG A CA 1
ATOM 890 C C . ARG A 1 114 ? -3.333 -8.009 -10.536 1.00 97.38 114 ARG A C 1
ATOM 892 O O . ARG A 1 114 ? -2.341 -8.334 -11.176 1.00 97.38 114 ARG A O 1
ATOM 899 N N . ALA A 1 115 ? -4.190 -7.082 -10.961 1.00 97.44 115 ALA A N 1
ATOM 900 C CA . ALA A 1 115 ? -4.021 -6.359 -12.218 1.00 97.44 115 ALA A CA 1
ATOM 901 C C . ALA A 1 115 ? -2.835 -5.378 -12.196 1.00 97.44 115 ALA A C 1
ATOM 903 O O . ALA A 1 115 ? -2.276 -5.085 -13.249 1.00 97.44 115 ALA A O 1
ATOM 904 N N . LEU A 1 116 ? -2.438 -4.869 -11.025 1.00 97.00 116 LEU A N 1
ATOM 905 C CA . LEU A 1 116 ? -1.326 -3.923 -10.893 1.00 97.00 116 LEU A CA 1
ATOM 906 C C . LEU A 1 116 ? 0.007 -4.519 -11.359 1.00 97.00 116 LEU A C 1
ATOM 908 O O . LEU A 1 116 ? 0.810 -3.819 -11.971 1.00 97.00 116 LEU A O 1
ATOM 912 N N . GLU A 1 117 ? 0.230 -5.800 -11.079 1.00 97.62 117 GLU A N 1
ATOM 913 C CA . GLU A 1 117 ? 1.537 -6.437 -11.226 1.00 97.62 117 GLU A CA 1
ATOM 914 C C . GLU A 1 117 ? 2.068 -6.419 -12.658 1.00 97.62 117 GLU A C 1
ATOM 916 O O . GLU A 1 117 ? 3.224 -6.070 -12.879 1.00 97.62 117 GLU A O 1
ATOM 921 N N . SER A 1 118 ? 1.232 -6.741 -13.648 1.00 97.69 118 SER A N 1
ATOM 922 C CA . SER A 1 118 ? 1.665 -6.750 -15.050 1.00 97.69 118 SER A CA 1
ATOM 923 C C . SER A 1 118 ? 2.079 -5.358 -15.532 1.00 97.69 118 SER A C 1
ATOM 925 O O . SER A 1 118 ? 3.093 -5.211 -16.213 1.00 97.69 118 SER A O 1
ATOM 927 N N . HIS A 1 119 ? 1.333 -4.325 -15.136 1.00 97.75 119 HIS A N 1
ATOM 928 C CA . HIS A 1 119 ? 1.636 -2.936 -15.477 1.00 97.75 119 HIS A CA 1
ATOM 929 C C . HIS A 1 119 ? 2.914 -2.460 -14.780 1.00 97.75 119 HIS A C 1
ATOM 931 O O . HIS A 1 119 ? 3.747 -1.796 -15.393 1.00 97.75 119 HIS A O 1
ATOM 937 N N . HIS A 1 120 ? 3.092 -2.818 -13.507 1.00 98.25 120 HIS A N 1
ATOM 938 C CA . HIS A 1 120 ? 4.291 -2.480 -12.745 1.00 98.25 120 HIS A CA 1
ATOM 939 C C . HIS A 1 120 ? 5.544 -3.157 -13.315 1.00 98.25 120 HIS A C 1
ATOM 941 O O . HIS A 1 120 ? 6.552 -2.485 -13.541 1.00 98.25 120 HIS A O 1
ATOM 947 N N . ALA A 1 121 ? 5.463 -4.455 -13.612 1.00 98.31 121 ALA A N 1
ATOM 948 C CA . ALA A 1 121 ? 6.541 -5.211 -14.238 1.00 98.31 121 ALA A CA 1
ATOM 949 C C . ALA A 1 121 ? 6.937 -4.623 -15.600 1.00 98.31 121 ALA A C 1
ATOM 951 O O . ALA A 1 121 ? 8.125 -4.440 -15.859 1.00 98.31 121 ALA A O 1
ATOM 952 N N . SER A 1 122 ? 5.951 -4.268 -16.434 1.00 98.25 122 SER A N 1
ATOM 953 C CA . SER A 1 122 ? 6.189 -3.659 -17.746 1.00 98.25 122 SER A CA 1
ATOM 954 C C . SER A 1 122 ? 6.958 -2.339 -17.632 1.00 98.25 122 SER A C 1
ATOM 956 O O . SER A 1 122 ? 7.978 -2.188 -18.290 1.00 98.25 122 SER A O 1
ATOM 958 N N . VAL A 1 123 ? 6.572 -1.427 -16.730 1.00 97.31 123 VAL A N 1
ATOM 959 C CA . VAL A 1 123 ? 7.282 -0.141 -16.559 1.00 97.31 123 VAL A CA 1
ATOM 960 C C . VAL A 1 123 ? 8.773 -0.331 -16.258 1.00 97.31 123 VAL A C 1
ATOM 962 O O . VAL A 1 123 ? 9.604 0.386 -16.811 1.00 97.31 123 VAL A O 1
ATOM 965 N N . HIS A 1 124 ? 9.124 -1.283 -15.393 1.00 98.25 124 HIS A N 1
ATOM 966 C CA . HIS A 1 124 ? 10.528 -1.565 -15.084 1.00 98.25 124 HIS A CA 1
ATOM 967 C C . HIS A 1 124 ? 11.253 -2.284 -16.223 1.00 98.25 124 HIS A C 1
ATOM 969 O O . HIS A 1 124 ? 12.419 -1.983 -16.461 1.00 98.25 124 HIS A O 1
ATOM 975 N N . ALA A 1 125 ? 10.600 -3.235 -16.897 1.00 97.88 125 ALA A N 1
ATOM 976 C CA . ALA A 1 125 ? 11.197 -3.960 -18.015 1.00 97.88 125 ALA A CA 1
ATOM 977 C C . ALA A 1 125 ? 11.591 -2.993 -19.141 1.00 97.88 125 ALA A C 1
ATOM 979 O O . ALA A 1 125 ? 12.767 -2.915 -19.485 1.00 97.88 125 ALA A O 1
ATOM 980 N N . GLU A 1 126 ? 10.645 -2.166 -19.593 1.00 96.88 126 GLU A N 1
ATOM 981 C CA . GLU A 1 126 ? 10.869 -1.175 -20.653 1.00 96.88 126 GLU A CA 1
ATOM 982 C C . GLU A 1 126 ? 11.955 -0.158 -20.271 1.00 96.88 126 GLU A C 1
ATOM 984 O O . GLU A 1 126 ? 12.821 0.176 -21.077 1.00 96.88 126 GLU A O 1
ATOM 989 N N . ALA A 1 127 ? 11.960 0.312 -19.018 1.00 96.56 127 ALA A N 1
ATOM 990 C CA . ALA A 1 127 ? 12.995 1.223 -18.532 1.00 96.56 127 ALA A CA 1
ATOM 991 C C . ALA A 1 127 ? 14.392 0.587 -18.578 1.00 96.56 127 ALA A C 1
ATOM 993 O O . ALA A 1 127 ? 15.348 1.215 -19.027 1.00 96.56 127 ALA A O 1
ATOM 994 N N . ASN A 1 128 ? 14.509 -0.660 -18.121 1.00 95.75 128 ASN A N 1
ATOM 995 C CA . ASN A 1 128 ? 15.781 -1.372 -18.087 1.00 95.75 128 ASN A CA 1
ATOM 996 C C . ASN A 1 128 ? 16.288 -1.702 -19.498 1.00 95.75 128 ASN A C 1
ATOM 998 O O . ASN A 1 128 ? 17.495 -1.658 -19.727 1.00 95.75 128 ASN A O 1
ATOM 1002 N N . ASP A 1 129 ? 15.396 -2.022 -20.433 1.00 95.31 129 ASP A N 1
ATOM 1003 C CA . ASP A 1 129 ? 15.772 -2.325 -21.814 1.00 95.31 129 ASP A CA 1
ATOM 1004 C C . ASP A 1 129 ? 16.178 -1.063 -22.584 1.00 95.31 129 ASP A C 1
ATOM 1006 O O . ASP A 1 129 ? 17.178 -1.090 -23.301 1.00 95.31 129 ASP A O 1
ATOM 1010 N N . LEU A 1 130 ? 15.514 0.073 -22.338 1.00 94.06 130 LEU A N 1
ATOM 1011 C CA . LEU A 1 130 ? 15.949 1.370 -22.861 1.00 94.06 130 LEU A CA 1
ATOM 1012 C C . LEU A 1 130 ? 17.369 1.727 -22.398 1.00 94.06 130 LEU A C 1
ATOM 1014 O O . LEU A 1 130 ? 18.182 2.170 -23.204 1.00 94.06 130 LEU A O 1
ATOM 1018 N N . VAL A 1 131 ? 17.687 1.518 -21.115 1.00 92.50 131 VAL A N 1
ATOM 1019 C CA . VAL A 1 131 ? 19.030 1.808 -20.578 1.00 92.50 131 VAL A CA 1
ATOM 1020 C C . VAL A 1 131 ? 20.097 0.985 -21.286 1.00 92.50 131 VAL A C 1
ATOM 1022 O O . VAL A 1 131 ? 21.128 1.531 -21.669 1.00 92.50 131 VAL A O 1
ATOM 1025 N N . LYS A 1 132 ? 19.849 -0.314 -21.485 1.00 91.62 132 LYS A N 1
ATOM 1026 C CA . LYS A 1 132 ? 20.787 -1.191 -22.195 1.00 91.62 132 LYS A CA 1
ATOM 1027 C C . LYS A 1 132 ? 20.992 -0.728 -23.634 1.00 91.62 132 LYS A C 1
ATOM 1029 O O . LYS A 1 132 ? 22.134 -0.594 -24.052 1.00 91.62 132 LYS A O 1
ATOM 1034 N N . ALA A 1 133 ? 19.909 -0.423 -24.351 1.00 91.50 133 ALA A N 1
ATOM 1035 C CA . ALA A 1 133 ? 19.982 0.026 -25.738 1.00 91.50 133 ALA A CA 1
ATOM 1036 C C . ALA A 1 133 ? 20.793 1.326 -25.883 1.00 91.50 133 ALA A C 1
ATOM 1038 O O . ALA A 1 133 ? 21.657 1.419 -26.748 1.00 91.50 133 ALA A O 1
ATOM 1039 N N . VAL A 1 134 ? 20.569 2.304 -24.999 1.00 88.50 134 VAL A N 1
ATOM 1040 C CA . VAL A 1 134 ? 21.316 3.575 -24.994 1.00 88.50 134 VAL A CA 1
ATOM 1041 C C . VAL A 1 134 ? 22.798 3.352 -24.669 1.00 88.50 134 VAL A C 1
ATOM 1043 O O . VAL A 1 134 ? 23.670 3.935 -25.307 1.00 88.50 134 VAL A O 1
ATOM 1046 N N . GLN A 1 135 ? 23.110 2.480 -23.706 1.00 82.81 135 GLN A N 1
ATOM 1047 C CA . GLN A 1 135 ? 24.498 2.147 -23.370 1.00 82.81 135 GLN A CA 1
ATOM 1048 C C . GLN A 1 135 ? 25.219 1.417 -24.509 1.00 82.81 135 GLN A C 1
ATOM 1050 O O . GLN A 1 135 ? 26.397 1.679 -24.742 1.00 82.81 135 GLN A O 1
ATOM 1055 N N . GLU A 1 136 ? 24.534 0.524 -25.222 1.00 80.44 136 GLU A N 1
ATOM 1056 C CA . GLU A 1 136 ? 25.080 -0.172 -26.390 1.00 80.44 136 GLU A CA 1
ATOM 1057 C C . GLU A 1 136 ? 25.350 0.794 -27.554 1.00 80.44 136 GLU A C 1
ATOM 1059 O O . GLU A 1 136 ? 26.437 0.741 -28.131 1.00 80.44 136 GLU A O 1
ATOM 1064 N N . ASP A 1 137 ? 24.428 1.722 -27.836 1.00 75.56 137 ASP A N 1
ATOM 1065 C CA . ASP A 1 137 ? 24.553 2.710 -28.920 1.00 75.56 137 ASP A CA 1
ATOM 1066 C C . ASP A 1 137 ? 25.721 3.690 -28.685 1.00 75.56 137 ASP A C 1
ATOM 1068 O O . ASP A 1 137 ? 26.541 3.940 -29.574 1.00 75.56 137 ASP A O 1
ATOM 1072 N N . HIS A 1 138 ? 25.897 4.156 -27.441 1.00 62.72 138 HIS A N 1
ATOM 1073 C CA . HIS A 1 138 ? 27.038 4.997 -27.059 1.00 62.72 138 HIS A CA 1
ATOM 1074 C C . HIS A 1 138 ? 28.400 4.287 -27.176 1.00 62.72 138 HIS A C 1
ATOM 1076 O O . HIS A 1 138 ? 29.418 4.942 -27.413 1.00 62.72 138 HIS A O 1
ATOM 1082 N N . ILE A 1 139 ? 28.456 2.957 -27.033 1.00 60.59 139 ILE A N 1
ATOM 1083 C CA . ILE A 1 139 ? 29.695 2.184 -27.234 1.00 60.59 139 ILE A CA 1
ATOM 1084 C C . ILE A 1 139 ? 30.056 2.100 -28.725 1.00 60.59 139 ILE A C 1
ATOM 1086 O O . ILE A 1 139 ? 31.242 2.052 -29.064 1.00 60.59 139 ILE A O 1
ATOM 1090 N N . THR A 1 140 ? 29.067 2.074 -29.619 1.00 57.56 140 THR A N 1
ATOM 1091 C CA . THR A 1 140 ? 29.290 2.055 -31.072 1.00 57.56 140 THR A CA 1
ATOM 1092 C C . THR A 1 140 ? 29.757 3.399 -31.626 1.00 57.56 140 THR A C 1
ATOM 1094 O O . THR A 1 140 ? 30.652 3.400 -32.470 1.00 57.56 140 THR A O 1
ATOM 1097 N N . ASP A 1 141 ? 29.255 4.521 -31.105 1.00 55.56 141 ASP A N 1
ATOM 1098 C CA . ASP A 1 141 ? 29.672 5.865 -31.541 1.00 55.56 141 ASP A CA 1
ATOM 1099 C C . ASP A 1 141 ? 31.081 6.253 -31.048 1.00 55.56 141 ASP A C 1
ATOM 1101 O O . ASP A 1 141 ? 31.804 6.973 -31.726 1.00 55.56 141 ASP A O 1
ATOM 1105 N N . SER A 1 142 ? 31.531 5.728 -29.900 1.00 50.34 142 SER A N 1
ATOM 1106 C CA . SER A 1 142 ? 32.875 6.002 -29.354 1.00 50.34 142 SER A CA 1
ATOM 1107 C C . SER A 1 142 ? 34.008 5.188 -30.012 1.00 50.34 142 SER A C 1
ATOM 1109 O O . SER A 1 142 ? 35.169 5.328 -29.615 1.00 50.34 142 SER A O 1
ATOM 1111 N N . LYS A 1 143 ? 33.699 4.284 -30.951 1.00 45.31 143 LYS A N 1
ATOM 1112 C CA . LYS A 1 143 ? 34.686 3.417 -31.627 1.00 45.31 143 LYS A CA 1
ATOM 1113 C C . LYS A 1 143 ? 35.180 3.955 -32.976 1.00 45.31 143 LYS A C 1
ATOM 1115 O O . LYS A 1 143 ? 35.963 3.263 -33.632 1.00 45.31 143 LYS A O 1
ATOM 1120 N N . TYR A 1 144 ? 34.772 5.160 -33.354 1.00 40.75 144 TYR A N 1
ATOM 1121 C CA . TYR A 1 144 ? 35.237 5.891 -34.535 1.00 40.75 144 TYR A CA 1
ATOM 1122 C C . TYR A 1 144 ? 35.795 7.259 -34.133 1.00 40.75 144 TYR A C 1
ATOM 1124 O O . TYR A 1 144 ? 36.606 7.792 -34.924 1.00 40.75 144 TYR A O 1
#

pLDDT: mean 92.56, std 10.16, range [40.75, 98.38]

InterPro domains:
  IPR025991 Chemoreceptor zinc-binding domain [PF13682] (67-130)

Foldseek 3Di:
DVVVVVVVVVVVVVVVVVVVVVVVVVVVVVVVVVVVVVVVVVVVVVVVVVVVVVVVVVLVVVVVVQVVVLVVQLVCVLVVNHDHDQDALCPDPVNCCLPPRPCCVPPVPPPVSVVVVVVSRVSSVVSNVSNVVSVVVVVVVVVD

Sequence (144 aa):
VVKSMQQEANDMQTNNHDIKSIVGSIKGDVEELKSTVKNNMIVAQAAKETVYNINNRVFCGLAKLDHVVFKNNLYGMVFGLNSFDITSHKNCRLGKWYYEGAGKENFANTSGYRALESHHASVHAEANDLVKAVQEDHITDSKY